Protein AF-A0A415H126-F1 (afdb_monomer_lite)

Sequence (159 aa):
MKMATDINSNNITFISNDAMLHYIVQHDNIDIVGVRNDMEREMNNSYLEQHNHNVWRGNDGKWRTYIDDETNPRGYVLKVRTTQKAIEDLIIKHYKDKELDPFIDQVFHEWNNQRLSYGEISNQSYNRYMNDFKRFFPKNCSLMKKKFSEINGLNHQTL

Foldseek 3Di:
DDDDDDDPDDPPPPQPPVNVVVVCVVPPVDPPVVVVVVVVVVLLVVLVVVQPWDWDADPVQKIWIWDADPVDPVRIDIDIGNDPVVVSVVSSVVVVVCVVWDAPVVVQVVVLVVCVVVVVDDPVVSVVSVVVCCVVPPCPDPSRVGTPVRVDPPPPPDD

Radius of gyration: 25.64 Å; chains: 1; bounding box: 52×58×92 Å

Structure (mmCIF, N/CA/C/O backbone):
data_AF-A0A415H126-F1
#
_entry.id   AF-A0A415H126-F1
#
loop_
_atom_site.group_PDB
_atom_site.id
_atom_site.type_symbol
_atom_site.label_atom_id
_atom_site.label_alt_id
_atom_site.label_comp_id
_atom_site.label_asym_id
_atom_site.label_entity_id
_atom_site.label_seq_id
_atom_site.pdbx_PDB_ins_code
_atom_site.Cartn_x
_atom_site.Cartn_y
_atom_site.Cartn_z
_atom_site.occupancy
_atom_site.B_iso_or_equiv
_atom_site.auth_seq_id
_atom_site.auth_comp_id
_atom_site.auth_asym_id
_atom_site.auth_atom_id
_atom_site.pdbx_PDB_model_num
ATOM 1 N N . MET A 1 1 ? 16.699 19.652 71.519 1.00 40.59 1 MET A N 1
ATOM 2 C CA . MET A 1 1 ? 17.172 20.135 70.204 1.00 40.59 1 MET A CA 1
ATOM 3 C C . MET A 1 1 ? 16.179 19.636 69.166 1.00 40.59 1 MET A C 1
ATOM 5 O O . MET A 1 1 ? 15.767 18.489 69.268 1.00 40.59 1 MET A O 1
ATOM 9 N N . LYS A 1 2 ? 15.662 20.542 68.330 1.00 40.34 2 LYS A N 1
ATOM 10 C CA . LYS A 1 2 ? 14.497 20.339 67.455 1.00 40.34 2 LYS A CA 1
ATOM 11 C C . LYS A 1 2 ? 14.748 19.287 66.365 1.00 40.34 2 LYS A C 1
ATOM 13 O O . LYS A 1 2 ? 15.875 19.123 65.914 1.00 40.34 2 LYS A O 1
ATOM 18 N N . MET A 1 3 ? 13.644 18.647 65.987 1.00 46.69 3 MET A N 1
ATOM 19 C CA . MET A 1 3 ? 13.420 17.750 64.851 1.00 46.69 3 MET A CA 1
ATOM 20 C C . MET A 1 3 ? 14.088 18.207 63.546 1.00 46.69 3 MET A C 1
ATOM 22 O O . MET A 1 3 ? 14.089 19.400 63.246 1.00 46.69 3 MET A O 1
ATOM 26 N N . ALA A 1 4 ? 14.496 17.235 62.731 1.00 43.03 4 ALA A N 1
ATOM 27 C CA . ALA A 1 4 ? 14.380 17.307 61.278 1.00 43.03 4 ALA A CA 1
ATOM 28 C C . ALA A 1 4 ? 14.030 15.906 60.753 1.00 43.03 4 ALA A C 1
ATOM 30 O O . ALA A 1 4 ? 14.880 15.026 60.631 1.00 43.03 4 ALA A O 1
ATOM 31 N N . THR A 1 5 ? 12.732 15.708 60.558 1.00 45.66 5 THR A N 1
ATOM 32 C CA . THR A 1 5 ? 12.130 14.726 59.662 1.00 45.66 5 THR A CA 1
ATOM 33 C C . THR A 1 5 ? 12.364 15.115 58.197 1.00 45.66 5 THR A C 1
ATOM 35 O O . THR A 1 5 ? 12.572 16.288 57.889 1.00 45.66 5 THR A O 1
ATOM 38 N N . ASP A 1 6 ? 12.216 14.104 57.335 1.00 46.81 6 ASP A N 1
ATOM 39 C CA . ASP A 1 6 ? 11.932 14.166 55.893 1.00 46.81 6 ASP A CA 1
ATOM 40 C C . ASP A 1 6 ? 13.139 14.487 54.981 1.00 46.81 6 ASP A C 1
ATOM 42 O O . ASP A 1 6 ? 14.002 15.290 55.301 1.00 46.81 6 ASP A O 1
ATOM 46 N N . ILE A 1 7 ? 13.313 13.884 53.800 1.00 42.56 7 ILE A N 1
ATOM 47 C CA . ILE A 1 7 ? 12.317 13.416 52.833 1.00 42.56 7 ILE A CA 1
ATOM 48 C C . ILE A 1 7 ? 12.884 12.189 52.094 1.00 42.56 7 ILE A C 1
ATOM 50 O O . ILE A 1 7 ? 13.930 12.266 51.445 1.00 42.56 7 ILE A O 1
ATOM 54 N N . ASN A 1 8 ? 12.150 11.075 52.145 1.00 47.62 8 ASN A N 1
ATOM 55 C CA . ASN A 1 8 ? 12.261 9.947 51.220 1.00 47.62 8 ASN A CA 1
ATOM 56 C C . ASN A 1 8 ? 11.951 10.440 49.795 1.00 47.62 8 ASN A C 1
ATOM 58 O O . ASN A 1 8 ? 10.794 10.473 49.381 1.00 47.62 8 ASN A O 1
ATOM 62 N N . SER A 1 9 ? 12.974 10.908 49.081 1.00 42.38 9 SER A N 1
ATOM 63 C CA . SER A 1 9 ? 12.830 11.435 47.726 1.00 42.38 9 SER A CA 1
ATOM 64 C C . SER A 1 9 ? 13.095 10.332 46.704 1.00 42.38 9 SER A C 1
ATOM 66 O O . SER A 1 9 ? 14.236 9.979 46.432 1.00 42.38 9 SER A O 1
ATOM 68 N N . ASN A 1 10 ? 11.998 9.870 46.104 1.00 49.69 10 ASN A N 1
ATOM 69 C CA . ASN A 1 10 ? 11.903 9.432 44.712 1.00 49.69 10 ASN A CA 1
ATOM 70 C C . ASN A 1 10 ? 12.653 8.153 44.313 1.00 49.69 10 ASN A C 1
ATOM 72 O O . ASN A 1 10 ? 13.513 8.175 43.437 1.00 49.69 10 ASN A O 1
ATOM 76 N N . ASN A 1 11 ? 12.184 7.006 44.805 1.00 46.69 11 ASN A N 1
ATOM 77 C CA . ASN A 1 11 ? 12.188 5.798 43.976 1.00 46.69 11 ASN A CA 1
ATOM 78 C C . ASN A 1 11 ? 10.959 5.839 43.060 1.00 46.69 11 ASN A C 1
ATOM 80 O O . ASN A 1 11 ? 9.959 5.171 43.315 1.00 46.69 11 ASN A O 1
ATOM 84 N N . ILE A 1 12 ? 11.019 6.659 42.006 1.00 55.62 12 ILE A N 1
ATOM 85 C CA . ILE A 1 12 ? 10.133 6.463 40.856 1.00 55.62 12 ILE A CA 1
ATOM 86 C C . ILE A 1 12 ? 10.589 5.142 40.245 1.00 55.62 12 ILE A C 1
ATOM 88 O O . ILE A 1 12 ? 11.650 5.064 39.626 1.00 55.62 12 ILE A O 1
ATOM 92 N N . THR A 1 13 ? 9.837 4.077 40.509 1.00 61.06 13 THR A N 1
ATOM 93 C CA . THR A 1 13 ? 10.024 2.796 39.839 1.00 61.06 13 THR A CA 1
ATOM 94 C C . THR A 1 13 ? 9.991 3.060 38.340 1.00 61.06 13 THR A C 1
ATOM 96 O O . THR A 1 13 ? 9.053 3.671 37.831 1.00 61.06 13 THR A O 1
ATOM 99 N N . PHE A 1 14 ? 11.041 2.649 37.629 1.00 69.44 14 PHE A N 1
ATOM 100 C CA . PHE A 1 14 ? 11.061 2.697 36.172 1.00 69.44 14 PHE A CA 1
ATOM 101 C C . PHE A 1 14 ? 10.031 1.680 35.670 1.00 69.44 14 PHE A C 1
ATOM 103 O O . PHE A 1 14 ? 10.327 0.498 35.501 1.00 69.44 14 PHE A O 1
ATOM 110 N N . ILE A 1 15 ? 8.780 2.116 35.548 1.00 76.00 15 ILE A N 1
ATOM 111 C CA . ILE A 1 15 ? 7.713 1.311 34.969 1.00 76.00 15 ILE A CA 1
ATOM 112 C C . ILE A 1 15 ? 8.028 1.218 33.478 1.00 76.00 15 ILE A C 1
ATOM 114 O O . ILE A 1 15 ? 8.131 2.232 32.793 1.00 76.00 15 ILE A O 1
ATOM 118 N N . SER A 1 16 ? 8.224 -0.006 32.988 1.00 82.88 16 SER A N 1
ATOM 119 C CA . SER A 1 16 ? 8.396 -0.256 31.558 1.00 82.88 16 SER A CA 1
ATOM 120 C C . SER A 1 16 ? 7.166 0.240 30.795 1.00 82.88 16 SER A C 1
ATOM 122 O O . SER A 1 16 ? 6.039 0.026 31.245 1.00 82.88 16 SER A O 1
ATOM 124 N N . ASN A 1 17 ? 7.370 0.841 29.620 1.00 81.06 17 ASN A N 1
ATOM 125 C CA . ASN A 1 17 ? 6.280 1.293 28.750 1.00 81.06 17 ASN A CA 1
ATOM 126 C C . ASN A 1 17 ? 5.255 0.178 28.492 1.00 81.06 17 ASN A C 1
ATOM 128 O O . ASN A 1 17 ? 4.059 0.435 28.497 1.00 81.06 17 ASN A O 1
ATOM 132 N N . ASP A 1 18 ? 5.718 -1.063 28.346 1.00 82.69 18 ASP A N 1
ATOM 133 C CA . ASP A 1 18 ? 4.864 -2.239 28.156 1.00 82.69 18 ASP A CA 1
ATOM 134 C C . ASP A 1 18 ? 3.933 -2.496 29.358 1.00 82.69 18 ASP A C 1
ATOM 136 O O . ASP A 1 18 ? 2.725 -2.673 29.206 1.00 82.69 18 ASP A O 1
ATOM 140 N N . ALA A 1 19 ? 4.469 -2.397 30.579 1.00 82.19 19 ALA A N 1
ATOM 141 C CA . ALA A 1 19 ? 3.688 -2.545 31.806 1.00 82.19 19 ALA A CA 1
ATOM 142 C C . ALA A 1 19 ? 2.663 -1.411 31.972 1.00 82.19 19 ALA A C 1
ATOM 144 O O . ALA A 1 19 ? 1.547 -1.646 32.434 1.00 82.19 19 ALA A O 1
ATOM 145 N N . MET A 1 20 ? 3.021 -0.191 31.560 1.00 81.88 20 MET A N 1
ATOM 146 C CA . MET A 1 20 ? 2.109 0.953 31.566 1.00 81.88 20 MET A CA 1
ATOM 147 C C . MET A 1 20 ? 0.973 0.776 30.549 1.00 81.88 20 MET A C 1
ATOM 149 O O . MET A 1 20 ? -0.181 1.027 30.884 1.00 81.88 20 MET A O 1
ATOM 153 N N . LEU A 1 21 ? 1.266 0.281 29.341 1.00 82.44 21 LEU A N 1
ATOM 154 C CA . LEU A 1 21 ? 0.252 -0.013 28.322 1.00 82.44 21 LEU A CA 1
ATOM 155 C C . LEU A 1 21 ? -0.722 -1.103 28.786 1.00 82.44 21 LEU A C 1
ATOM 157 O O . LEU A 1 21 ? -1.932 -0.935 28.653 1.00 82.44 21 LEU A O 1
ATOM 161 N N . HIS A 1 22 ? -0.218 -2.185 29.385 1.00 82.00 22 HIS A N 1
ATOM 162 C CA . HIS A 1 22 ? -1.065 -3.233 29.954 1.00 82.00 22 HIS A CA 1
ATOM 163 C C . HIS A 1 22 ? -1.969 -2.720 31.078 1.00 82.00 22 HIS A C 1
ATOM 165 O O . HIS A 1 22 ? -3.146 -3.078 31.121 1.00 82.00 22 HIS A O 1
ATOM 171 N N . TYR A 1 23 ? -1.440 -1.866 31.956 1.00 83.50 23 TYR A N 1
ATOM 172 C CA . TYR A 1 23 ? -2.212 -1.242 33.027 1.00 83.50 23 TYR A CA 1
ATOM 173 C C . TYR A 1 23 ? -3.339 -0.364 32.469 1.00 83.50 23 TYR A C 1
ATOM 175 O O . TYR A 1 23 ? -4.490 -0.508 32.871 1.00 83.50 23 TYR A O 1
ATOM 183 N N . ILE A 1 24 ? -3.031 0.495 31.494 1.00 82.56 24 ILE A N 1
ATOM 184 C CA . ILE A 1 24 ? -4.020 1.366 30.852 1.00 82.56 24 ILE A CA 1
ATOM 185 C C . ILE A 1 24 ? -5.124 0.525 30.197 1.00 82.56 24 ILE A C 1
ATOM 187 O O . ILE A 1 24 ? -6.293 0.785 30.433 1.00 82.56 24 ILE A O 1
ATOM 191 N N . VAL A 1 25 ? -4.785 -0.531 29.451 1.00 81.56 25 VAL A N 1
ATOM 192 C CA . VAL A 1 25 ? -5.781 -1.411 28.807 1.00 81.56 25 VAL A CA 1
ATOM 193 C C . VAL A 1 25 ? -6.707 -2.109 29.815 1.00 81.56 25 VAL A C 1
ATOM 195 O O . VAL A 1 25 ? -7.864 -2.381 29.503 1.00 81.56 25 VAL A O 1
ATOM 198 N N . GLN A 1 26 ? -6.206 -2.438 31.008 1.00 78.94 26 GLN A N 1
ATOM 199 C CA . GLN A 1 26 ? -6.981 -3.130 32.044 1.00 78.94 26 GLN A CA 1
ATOM 200 C C . GLN A 1 26 ? -7.851 -2.190 32.888 1.00 78.94 26 GLN A C 1
ATOM 202 O O . GLN A 1 26 ? -8.878 -2.629 33.409 1.00 78.94 26 GLN A O 1
ATOM 207 N N . HIS A 1 27 ? -7.431 -0.936 33.063 1.00 80.38 27 HIS A N 1
ATOM 208 C CA . HIS A 1 27 ? -8.035 -0.007 34.020 1.00 80.38 27 HIS A CA 1
ATOM 209 C C . HIS A 1 27 ? -8.768 1.164 33.369 1.00 80.38 27 HIS A C 1
ATOM 211 O O . HIS A 1 27 ? -9.831 1.552 33.854 1.00 80.38 27 HIS A O 1
ATOM 217 N N . ASP A 1 28 ? -8.241 1.698 32.271 1.00 67.38 28 ASP A N 1
ATOM 218 C CA . ASP A 1 28 ? -8.967 2.630 31.424 1.00 67.38 28 ASP A CA 1
ATOM 219 C C . ASP A 1 28 ? -9.754 1.781 30.428 1.00 67.38 28 ASP A C 1
ATOM 221 O O . ASP A 1 28 ? -9.198 0.897 29.788 1.00 67.38 28 ASP A O 1
ATOM 225 N N . ASN A 1 29 ? -11.066 1.993 30.333 1.00 69.56 29 ASN A N 1
ATOM 226 C CA . ASN A 1 29 ? -12.007 1.225 29.508 1.00 69.56 29 ASN A CA 1
ATOM 227 C C . ASN A 1 29 ? -11.756 1.425 27.994 1.00 69.56 29 ASN A C 1
ATOM 229 O O . ASN A 1 29 ? -12.616 1.920 27.265 1.00 69.56 29 ASN A O 1
ATOM 233 N N . ILE A 1 30 ? -10.545 1.116 27.533 1.00 75.88 30 ILE A N 1
ATOM 234 C CA . ILE A 1 30 ? -10.103 1.241 26.156 1.00 75.88 30 ILE A CA 1
ATOM 235 C C . ILE A 1 30 ? -10.701 0.084 25.376 1.00 75.88 30 ILE A C 1
ATOM 237 O O . ILE A 1 30 ? -10.373 -1.085 25.588 1.00 75.88 30 ILE A O 1
ATOM 241 N N . ASP A 1 31 ? -11.557 0.428 24.422 1.00 81.69 31 ASP A N 1
ATOM 242 C CA . ASP A 1 31 ? -12.068 -0.523 23.451 1.00 81.69 31 ASP A CA 1
ATOM 243 C C . ASP A 1 31 ? -10.976 -0.859 22.427 1.00 81.69 31 ASP A C 1
ATOM 245 O O . ASP A 1 31 ? -10.814 -0.196 21.402 1.00 81.69 31 ASP A O 1
ATOM 249 N N . ILE A 1 32 ? -10.212 -1.914 22.714 1.00 78.06 32 ILE A N 1
ATOM 250 C CA . ILE A 1 32 ? -9.157 -2.431 21.831 1.00 78.06 32 ILE A CA 1
ATOM 251 C C . ILE A 1 32 ? -9.717 -2.758 20.438 1.00 78.06 32 ILE A C 1
ATOM 253 O O . ILE A 1 32 ? -9.020 -2.600 19.434 1.00 78.06 32 ILE A O 1
ATOM 257 N N . VAL A 1 33 ? -10.969 -3.226 20.363 1.00 79.44 33 VAL A N 1
ATOM 258 C CA . VAL A 1 33 ? -11.617 -3.563 19.091 1.00 79.44 33 VAL A CA 1
ATOM 259 C C . VAL A 1 33 ? -11.915 -2.287 18.310 1.00 79.44 33 VAL A C 1
ATOM 261 O O . VAL A 1 33 ? -11.601 -2.222 17.123 1.00 79.44 33 VAL A O 1
ATOM 264 N N . GLY A 1 34 ? -12.443 -1.261 18.976 1.00 82.88 34 GLY A N 1
ATOM 265 C CA . GLY A 1 34 ? -12.652 0.072 18.408 1.00 82.88 34 GLY A CA 1
ATOM 266 C C . GLY A 1 34 ? -11.362 0.682 17.862 1.00 82.88 34 GLY A C 1
ATOM 267 O O . GLY A 1 34 ? -11.301 1.022 16.683 1.00 82.88 34 GLY A O 1
ATOM 268 N N . VAL A 1 35 ? -10.298 0.702 18.671 1.00 82.25 35 VAL A N 1
ATOM 269 C CA . VAL A 1 35 ? -8.981 1.221 18.262 1.00 82.25 35 VAL A CA 1
ATOM 270 C C . VAL A 1 35 ? -8.435 0.462 17.051 1.00 82.25 35 VAL A C 1
ATOM 272 O O . VAL A 1 35 ? -7.953 1.079 16.102 1.00 82.25 35 VAL A O 1
ATOM 275 N N . ARG A 1 36 ? -8.541 -0.873 17.033 1.00 73.75 36 ARG A N 1
ATOM 276 C CA . ARG A 1 36 ? -8.119 -1.676 15.876 1.00 73.75 36 ARG A CA 1
ATOM 277 C C . ARG A 1 36 ? -8.910 -1.317 14.620 1.00 73.75 36 ARG A C 1
ATOM 279 O O . ARG A 1 36 ? -8.308 -1.121 13.570 1.00 73.75 36 ARG A O 1
ATOM 286 N N . ASN A 1 37 ? -10.234 -1.222 14.723 1.00 83.00 37 ASN A N 1
ATOM 287 C CA . ASN A 1 37 ? -11.095 -0.880 13.590 1.00 83.00 37 ASN A CA 1
ATOM 288 C C . ASN A 1 37 ? -10.796 0.527 13.055 1.00 83.00 37 ASN A C 1
ATOM 290 O O . ASN A 1 37 ? -10.845 0.746 11.846 1.00 83.00 37 ASN A O 1
ATOM 294 N N . ASP A 1 38 ? -10.475 1.469 13.943 1.00 81.50 38 ASP A N 1
ATOM 295 C CA . ASP A 1 38 ? -10.046 2.812 13.562 1.00 81.50 38 ASP A CA 1
ATOM 296 C C . ASP A 1 38 ? -8.729 2.765 12.787 1.00 81.50 38 ASP A C 1
ATOM 298 O O . ASP A 1 38 ? -8.663 3.294 11.681 1.00 81.50 38 ASP A O 1
ATOM 302 N N . MET A 1 39 ? -7.718 2.057 13.299 1.00 79.31 39 MET A N 1
ATOM 303 C CA . MET A 1 39 ? -6.441 1.881 12.598 1.00 79.31 39 MET A CA 1
ATOM 304 C C . MET A 1 39 ? -6.615 1.217 11.227 1.00 79.31 39 MET A C 1
ATOM 306 O O . MET A 1 39 ? -6.043 1.677 10.240 1.00 79.31 39 MET A O 1
ATOM 310 N N . GLU A 1 40 ? -7.426 0.159 11.140 1.00 83.75 40 GLU A N 1
ATOM 311 C CA . GLU A 1 40 ? -7.720 -0.511 9.870 1.00 83.75 40 GLU A CA 1
ATOM 312 C C . GLU A 1 40 ? -8.442 0.415 8.888 1.00 83.75 40 GLU A C 1
ATOM 314 O O . GLU A 1 40 ? -8.155 0.374 7.692 1.00 83.75 40 GLU A O 1
ATOM 319 N N . ARG A 1 41 ? -9.361 1.264 9.363 1.00 87.88 41 ARG A N 1
ATOM 320 C CA . ARG A 1 41 ? -10.047 2.250 8.521 1.00 87.88 41 ARG A CA 1
ATOM 321 C C . ARG A 1 41 ? -9.079 3.303 7.995 1.00 87.88 41 ARG A C 1
ATOM 323 O O . ARG A 1 41 ? -9.114 3.574 6.800 1.00 87.88 41 ARG A O 1
ATOM 330 N N . GLU A 1 42 ? -8.221 3.862 8.844 1.00 86.38 42 GLU A N 1
ATOM 331 C CA . GLU A 1 42 ? -7.217 4.850 8.425 1.00 86.38 42 GLU A CA 1
ATOM 332 C C . GLU A 1 42 ? -6.253 4.260 7.387 1.00 86.38 42 GLU A C 1
ATOM 334 O O . GLU A 1 42 ? -5.990 4.871 6.352 1.00 86.38 42 GLU A O 1
ATOM 339 N N . MET A 1 43 ? -5.798 3.023 7.601 1.00 84.69 43 MET A N 1
ATOM 340 C CA . MET A 1 43 ? -4.949 2.313 6.642 1.00 84.69 43 MET A CA 1
ATOM 341 C C . MET A 1 43 ? -5.688 2.013 5.330 1.00 84.69 43 MET A C 1
ATOM 343 O O . MET A 1 43 ? -5.143 2.185 4.247 1.00 84.69 43 MET A O 1
ATOM 347 N N . ASN A 1 44 ? -6.958 1.607 5.393 1.00 90.88 44 ASN A N 1
ATOM 348 C CA . ASN A 1 44 ? -7.767 1.407 4.193 1.00 90.88 44 ASN A CA 1
ATOM 349 C C . ASN A 1 44 ? 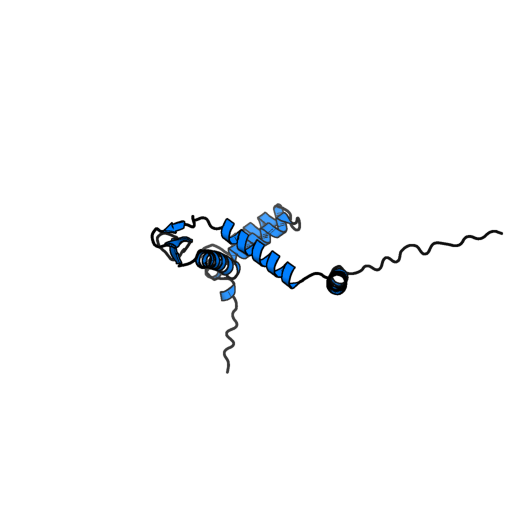-7.980 2.717 3.416 1.00 90.88 44 ASN A C 1
ATOM 351 O O . ASN A 1 44 ? -7.918 2.707 2.188 1.00 90.88 44 ASN A O 1
ATOM 355 N N . ASN A 1 45 ? -8.196 3.835 4.115 1.00 91.00 45 ASN A N 1
ATOM 356 C CA . ASN A 1 45 ? -8.341 5.154 3.503 1.00 91.00 45 ASN A CA 1
ATOM 357 C C . ASN A 1 45 ? -7.054 5.584 2.795 1.00 91.00 45 ASN A C 1
ATOM 359 O O . ASN A 1 45 ? -7.125 6.050 1.660 1.00 91.00 45 ASN A O 1
ATOM 363 N N . SER A 1 46 ? -5.886 5.359 3.404 1.00 89.12 46 SER A N 1
ATOM 364 C CA . SER A 1 46 ? -4.610 5.712 2.777 1.00 89.12 46 SER A CA 1
ATOM 365 C C . SER A 1 46 ? -4.384 4.956 1.460 1.00 89.12 46 SER A C 1
ATOM 367 O O . SER A 1 46 ? -3.908 5.549 0.495 1.00 89.12 46 SER A O 1
ATOM 369 N N . TYR A 1 47 ? -4.811 3.692 1.347 1.00 91.81 47 TYR A N 1
ATOM 370 C CA . TYR A 1 47 ? -4.766 2.964 0.070 1.00 91.81 47 TYR A CA 1
ATOM 371 C C . TYR A 1 47 ? -5.696 3.538 -0.995 1.00 91.81 47 TYR A C 1
ATOM 373 O O . TYR A 1 47 ? -5.358 3.533 -2.178 1.00 91.81 47 TYR A O 1
ATOM 381 N N . LEU A 1 48 ? -6.876 4.017 -0.596 1.00 92.81 48 LEU A N 1
ATOM 382 C CA . LEU A 1 48 ? -7.795 4.675 -1.523 1.00 92.81 48 LEU A CA 1
ATOM 383 C C . LEU A 1 48 ? -7.225 6.019 -2.001 1.00 92.81 48 LEU A C 1
ATOM 385 O O . LEU A 1 48 ? -7.383 6.352 -3.171 1.00 92.81 48 LEU A O 1
ATOM 389 N N . GLU A 1 49 ? -6.523 6.757 -1.138 1.00 91.31 49 GLU A N 1
ATOM 390 C CA . GLU A 1 49 ? -5.832 8.006 -1.491 1.00 91.31 49 GLU A CA 1
ATOM 391 C C . GLU A 1 49 ? -4.610 7.780 -2.393 1.00 91.31 49 GLU A C 1
ATOM 393 O O . GLU A 1 49 ? -4.348 8.579 -3.291 1.00 91.31 49 GLU A O 1
ATOM 398 N N . GLN A 1 50 ? -3.883 6.675 -2.200 1.00 89.19 50 GLN A N 1
ATOM 399 C CA . GLN A 1 50 ? -2.778 6.254 -3.073 1.00 89.19 50 GLN A CA 1
ATOM 400 C C . GLN A 1 50 ? -3.239 5.829 -4.477 1.00 89.19 50 GLN A C 1
ATOM 402 O O . GLN A 1 50 ? -2.409 5.627 -5.373 1.00 89.19 50 GLN A O 1
ATOM 407 N N . HIS A 1 51 ? -4.544 5.639 -4.681 1.00 93.25 51 HIS A N 1
ATOM 408 C CA . HIS A 1 51 ? -5.088 5.156 -5.939 1.00 93.25 51 HIS A CA 1
ATOM 409 C C . HIS A 1 51 ? -5.045 6.223 -7.034 1.00 93.25 51 HIS A C 1
ATOM 411 O O . HIS A 1 51 ? -5.813 7.181 -7.038 1.00 93.25 51 HIS A O 1
ATOM 417 N N . ASN A 1 52 ? -4.165 6.027 -8.017 1.00 90.75 52 ASN A N 1
ATOM 418 C CA . ASN A 1 52 ? -3.876 7.024 -9.057 1.00 90.75 52 ASN A CA 1
ATOM 419 C C . ASN A 1 52 ? -4.974 7.170 -10.128 1.00 90.75 52 ASN A C 1
ATOM 421 O O . ASN A 1 52 ? -4.871 8.032 -11.004 1.00 90.75 52 ASN A O 1
ATOM 425 N N . HIS A 1 53 ? -6.008 6.326 -10.103 1.00 92.94 53 HIS A N 1
ATOM 426 C CA . HIS A 1 53 ? -7.060 6.308 -11.120 1.00 92.94 53 HIS A CA 1
ATOM 427 C C . HIS A 1 53 ? -8.403 6.717 -10.541 1.00 92.94 53 HIS A C 1
ATOM 429 O O . HIS A 1 53 ? -8.772 6.346 -9.432 1.00 92.94 53 HIS A O 1
ATOM 435 N N . ASN A 1 54 ? -9.200 7.420 -11.343 1.00 93.88 54 ASN A N 1
ATOM 436 C CA . ASN A 1 54 ? -10.540 7.796 -10.916 1.00 93.88 54 ASN A CA 1
ATOM 437 C C . ASN A 1 54 ? -11.418 6.550 -10.683 1.00 93.88 54 ASN A C 1
ATOM 439 O O . ASN A 1 54 ? -11.312 5.543 -11.393 1.00 93.88 54 ASN A O 1
ATOM 443 N N . VAL A 1 55 ? -12.325 6.642 -9.716 1.00 96.00 55 VAL A N 1
ATOM 444 C CA . VAL A 1 55 ? -13.376 5.659 -9.460 1.00 96.00 55 VAL A CA 1
ATOM 445 C C . VAL A 1 55 ? -14.697 6.277 -9.901 1.00 96.00 55 VAL A C 1
ATOM 447 O O . VAL A 1 55 ? -15.119 7.303 -9.375 1.00 96.00 55 VAL A O 1
ATOM 450 N N . TRP A 1 56 ? -15.366 5.673 -10.883 1.00 96.44 56 TRP A N 1
ATOM 451 C CA . TRP A 1 56 ? -16.597 6.235 -11.444 1.00 96.44 56 TRP A CA 1
ATOM 452 C C . TRP A 1 56 ? -17.714 5.204 -11.561 1.00 96.44 56 TRP A C 1
ATOM 454 O O . TRP A 1 56 ? -17.482 4.001 -11.714 1.00 96.44 56 TRP A O 1
ATOM 464 N N . ARG A 1 57 ? -18.957 5.693 -11.528 1.00 96.88 57 ARG A N 1
ATOM 465 C CA . ARG A 1 57 ? -20.160 4.890 -11.752 1.00 96.88 57 ARG A CA 1
ATOM 466 C C . ARG A 1 57 ? -20.627 5.048 -13.197 1.00 96.88 57 ARG A C 1
ATOM 468 O O . ARG A 1 57 ? -20.866 6.162 -13.656 1.00 96.88 57 ARG A O 1
ATOM 475 N N . GLY A 1 58 ? -20.747 3.937 -13.916 1.00 93.62 58 GLY A N 1
ATOM 476 C CA . GLY A 1 58 ? -21.289 3.912 -15.272 1.00 93.62 58 GLY A CA 1
ATOM 477 C C . GLY A 1 58 ? -22.809 4.089 -15.304 1.00 93.62 58 GLY A C 1
ATOM 478 O O . GLY A 1 58 ? -23.492 3.978 -14.284 1.00 93.62 58 GLY A O 1
ATOM 479 N N . ASN A 1 59 ? -23.352 4.309 -16.504 1.00 93.38 59 ASN A N 1
ATOM 480 C CA . ASN A 1 59 ? -24.803 4.381 -16.724 1.00 93.38 59 ASN A CA 1
ATOM 481 C C . ASN A 1 59 ? -25.521 3.054 -16.399 1.00 93.38 59 ASN A C 1
ATOM 483 O O . ASN A 1 59 ? -26.713 3.032 -16.125 1.00 93.38 59 ASN A O 1
ATOM 487 N N . ASP A 1 60 ? -24.778 1.945 -16.389 1.00 93.25 60 ASP A N 1
ATOM 488 C CA . ASP A 1 60 ? -25.222 0.615 -15.968 1.00 93.25 60 ASP A CA 1
ATOM 489 C C . ASP A 1 60 ? -25.283 0.442 -14.437 1.00 93.25 60 ASP A C 1
ATOM 491 O O . ASP A 1 60 ? -25.520 -0.663 -13.951 1.00 93.25 60 ASP A O 1
ATOM 495 N N . GLY A 1 61 ? -25.023 1.505 -13.666 1.00 93.44 61 GLY A N 1
ATOM 496 C CA . GLY A 1 61 ? -24.986 1.479 -12.202 1.00 93.44 61 GLY A CA 1
ATOM 497 C C . GLY A 1 61 ? -23.755 0.780 -11.620 1.00 93.44 61 GLY A C 1
ATOM 498 O O . GLY A 1 61 ? -23.620 0.710 -10.399 1.00 93.44 61 GLY A O 1
ATOM 499 N N . LYS A 1 62 ? -22.841 0.284 -12.464 1.00 96.12 62 LYS A N 1
ATOM 500 C CA . LYS A 1 62 ? -21.633 -0.426 -12.033 1.00 96.12 62 LYS A CA 1
ATOM 501 C C . LYS A 1 62 ? -20.495 0.544 -11.760 1.00 96.12 62 LYS A C 1
ATOM 503 O O . LYS A 1 62 ? -20.311 1.530 -12.472 1.00 96.12 62 LYS A O 1
ATOM 508 N N . TRP A 1 63 ? -19.699 0.214 -10.757 1.00 97.31 63 TRP A N 1
ATOM 509 C CA . TRP A 1 63 ? -18.512 0.953 -10.358 1.00 97.31 63 TRP A CA 1
ATOM 510 C C . TRP A 1 63 ? -17.282 0.441 -11.088 1.00 97.31 63 TRP A C 1
ATOM 512 O O . TRP A 1 63 ? -17.125 -0.766 -11.297 1.00 97.31 63 TRP A O 1
ATOM 522 N N . ARG A 1 64 ? -16.430 1.368 -11.518 1.00 97.31 64 ARG A N 1
ATOM 523 C CA . ARG A 1 64 ? -15.301 1.104 -12.403 1.00 97.31 64 ARG A CA 1
ATOM 524 C C . ARG A 1 64 ? -14.083 1.889 -11.954 1.00 97.31 64 ARG A C 1
ATOM 526 O O . ARG A 1 64 ? -14.210 3.021 -11.498 1.00 97.31 64 ARG A O 1
ATOM 533 N N . THR A 1 65 ? -12.918 1.281 -12.120 1.00 97.25 65 THR A N 1
ATOM 534 C CA . THR A 1 65 ? -11.631 1.963 -11.998 1.00 97.25 65 THR A CA 1
ATOM 535 C C . THR A 1 65 ? -10.557 1.211 -12.779 1.00 97.25 65 THR A C 1
ATOM 537 O O . THR A 1 65 ? -10.726 0.026 -13.088 1.00 97.25 65 THR A O 1
ATOM 540 N N . TYR A 1 66 ? -9.466 1.889 -13.115 1.00 96.25 66 TYR A N 1
ATOM 541 C CA . TYR A 1 66 ? -8.262 1.245 -13.630 1.00 96.25 66 TYR A CA 1
ATOM 542 C C . TYR A 1 66 ? -7.333 0.906 -12.474 1.00 96.25 66 TYR A C 1
ATOM 544 O O . TYR A 1 66 ? -7.283 1.642 -11.500 1.00 96.25 66 TYR A O 1
ATOM 552 N N . ILE A 1 67 ? -6.617 -0.208 -12.577 1.00 93.06 67 ILE A N 1
ATOM 553 C CA . ILE A 1 67 ? -5.605 -0.622 -11.605 1.00 93.06 67 ILE A CA 1
ATOM 554 C C . ILE A 1 67 ? -4.326 -0.958 -12.344 1.00 93.06 67 ILE A C 1
ATOM 556 O O . ILE A 1 67 ? -4.383 -1.661 -13.354 1.00 93.06 67 ILE A O 1
ATOM 560 N N . ASP A 1 68 ? -3.203 -0.476 -11.822 1.00 89.81 68 ASP A N 1
ATOM 561 C CA . ASP A 1 68 ? -1.883 -0.724 -12.390 1.00 89.81 68 ASP A CA 1
ATOM 562 C C . ASP A 1 68 ? -1.548 -2.217 -12.355 1.00 89.81 68 ASP A C 1
ATOM 564 O O . ASP A 1 68 ? -1.615 -2.864 -11.308 1.00 89.81 68 ASP A O 1
ATOM 568 N N . ASP A 1 69 ? -1.174 -2.750 -13.510 1.00 86.62 69 ASP A N 1
ATOM 569 C CA . ASP A 1 69 ? -0.850 -4.153 -13.728 1.00 86.62 69 ASP A CA 1
ATOM 570 C C . ASP A 1 69 ? 0.330 -4.237 -14.698 1.00 86.62 69 ASP A C 1
ATOM 572 O O . ASP A 1 69 ? 0.182 -4.049 -15.909 1.00 86.62 69 ASP A O 1
ATOM 576 N N . GLU A 1 70 ? 1.510 -4.523 -14.147 1.00 80.38 70 GLU A N 1
ATOM 577 C CA . GLU A 1 70 ? 2.772 -4.621 -14.889 1.00 80.38 70 GLU A CA 1
ATOM 578 C C . GLU A 1 70 ? 2.794 -5.800 -15.870 1.00 80.38 70 GLU A C 1
ATOM 580 O O . GLU A 1 70 ? 3.600 -5.820 -16.799 1.00 80.38 70 GLU A O 1
ATOM 585 N N . THR A 1 71 ? 1.892 -6.774 -15.707 1.00 80.00 71 THR A N 1
ATOM 586 C CA . THR A 1 71 ? 1.764 -7.897 -16.645 1.00 80.00 71 THR A CA 1
ATOM 587 C C . THR A 1 71 ? 0.992 -7.514 -17.907 1.00 80.00 71 THR A C 1
ATOM 589 O O . THR A 1 71 ? 1.095 -8.190 -18.935 1.00 80.00 71 THR A O 1
ATOM 592 N N . ASN A 1 72 ? 0.230 -6.415 -17.866 1.00 84.19 72 ASN A N 1
ATOM 593 C CA . ASN A 1 72 ? -0.524 -5.926 -19.009 1.00 84.19 72 ASN A CA 1
ATOM 594 C C . ASN A 1 72 ? 0.352 -5.011 -19.886 1.00 84.19 72 ASN A C 1
ATOM 596 O O . ASN A 1 72 ? 0.946 -4.070 -19.364 1.00 84.19 72 ASN A O 1
ATOM 600 N N . PRO A 1 73 ? 0.366 -5.165 -21.226 1.00 85.12 73 PRO A N 1
ATOM 601 C CA . PRO A 1 73 ? 1.108 -4.269 -22.121 1.00 85.12 73 PRO A CA 1
ATOM 602 C C . PRO A 1 73 ? 0.762 -2.778 -21.984 1.00 85.12 73 PRO A C 1
ATOM 604 O O . PRO A 1 73 ? 1.573 -1.926 -22.334 1.00 85.12 73 PRO A O 1
ATOM 607 N N . ARG A 1 74 ? -0.446 -2.448 -21.508 1.00 85.25 74 ARG A N 1
ATOM 608 C CA . ARG A 1 74 ? -0.868 -1.061 -21.249 1.00 85.25 74 ARG A CA 1
ATOM 609 C C . ARG A 1 74 ? -0.462 -0.544 -19.865 1.00 85.25 74 ARG A C 1
ATOM 611 O O . ARG A 1 74 ? -0.640 0.639 -19.607 1.00 85.25 74 ARG A O 1
ATOM 618 N N . GLY A 1 75 ? 0.039 -1.411 -18.988 1.00 87.19 75 GLY A N 1
ATOM 619 C CA . GLY A 1 75 ? 0.406 -1.097 -17.607 1.00 87.19 75 GLY A CA 1
ATOM 620 C C . GLY A 1 75 ? -0.772 -0.996 -16.636 1.00 87.19 75 GLY A C 1
ATOM 621 O O . GLY A 1 75 ? -0.550 -0.766 -15.454 1.00 87.19 75 GLY A O 1
ATOM 622 N N . TYR A 1 76 ? -2.018 -1.161 -17.098 1.00 91.88 76 TYR A N 1
ATOM 623 C CA . TYR A 1 76 ? -3.216 -1.110 -16.257 1.00 91.88 76 TYR A CA 1
ATOM 624 C C . TYR A 1 76 ? -4.374 -1.946 -16.821 1.00 91.88 76 TYR A C 1
ATOM 626 O O . TYR A 1 76 ? -4.461 -2.219 -18.022 1.00 91.88 76 TYR A O 1
ATOM 634 N N . VAL A 1 77 ? -5.307 -2.324 -15.943 1.00 93.62 77 VAL A N 1
ATOM 635 C CA . VAL A 1 77 ? -6.501 -3.123 -16.254 1.00 93.62 77 VAL A CA 1
ATOM 636 C C . VAL A 1 77 ? -7.759 -2.459 -15.699 1.00 93.62 77 VAL A C 1
ATOM 638 O O . VAL A 1 77 ? -7.800 -2.043 -14.545 1.00 93.62 77 VAL A O 1
ATOM 641 N N . LEU A 1 78 ? -8.825 -2.415 -16.506 1.00 95.25 78 LEU A N 1
ATOM 642 C CA . LEU A 1 78 ? -10.147 -1.977 -16.053 1.00 95.25 78 LEU A CA 1
ATOM 643 C C . LEU A 1 78 ? -10.782 -3.040 -15.145 1.00 95.25 78 LEU A C 1
ATOM 645 O O . LEU A 1 78 ? -10.964 -4.190 -15.552 1.00 95.25 78 LEU A O 1
ATOM 649 N N . LYS A 1 79 ? -11.194 -2.644 -13.942 1.00 96.19 79 LYS A N 1
ATOM 650 C CA . LYS A 1 79 ? -11.974 -3.473 -13.018 1.00 96.19 79 LYS A CA 1
ATOM 651 C C . LYS A 1 79 ? -13.383 -2.912 -12.880 1.00 96.19 79 LYS A C 1
ATOM 653 O O . LYS A 1 79 ? -13.590 -1.703 -12.881 1.00 96.19 79 LYS A O 1
ATOM 658 N N . VAL A 1 80 ? -14.358 -3.815 -12.781 1.00 96.00 80 VAL A N 1
ATOM 659 C CA . VAL A 1 80 ? -15.787 -3.481 -12.704 1.00 96.00 80 VAL A CA 1
ATOM 660 C C . VAL A 1 80 ? -16.434 -4.246 -11.555 1.00 96.00 80 VAL A C 1
ATOM 662 O O . VAL A 1 80 ? -16.218 -5.455 -11.412 1.00 96.00 80 VAL A O 1
ATOM 665 N N . ARG A 1 81 ? -17.239 -3.558 -10.745 1.00 97.00 81 ARG A N 1
ATOM 666 C CA . ARG A 1 81 ? -17.980 -4.113 -9.605 1.00 97.00 81 ARG A CA 1
ATOM 667 C C . ARG A 1 81 ? -19.390 -3.537 -9.537 1.00 97.00 81 ARG A C 1
ATOM 669 O O . ARG A 1 81 ? -19.692 -2.517 -10.146 1.00 97.00 81 ARG A O 1
ATOM 676 N N . THR A 1 82 ? -20.280 -4.232 -8.841 1.00 95.19 82 THR A N 1
ATOM 677 C CA . THR A 1 82 ? -21.694 -3.848 -8.719 1.00 95.19 82 THR A CA 1
ATOM 678 C C . THR A 1 82 ? -21.923 -2.780 -7.655 1.00 95.19 82 THR A C 1
ATOM 680 O O . THR A 1 82 ? -22.832 -1.973 -7.800 1.00 95.19 82 THR A O 1
ATOM 683 N N . THR A 1 83 ? -21.095 -2.741 -6.611 1.00 96.00 83 THR A N 1
ATOM 684 C CA . THR A 1 83 ? -21.213 -1.792 -5.498 1.00 96.00 83 THR A CA 1
ATOM 685 C C . THR A 1 83 ? -19.946 -0.954 -5.353 1.00 96.00 83 THR A C 1
ATOM 687 O O . THR A 1 83 ? -18.868 -1.377 -5.776 1.00 96.00 83 THR A O 1
ATOM 690 N N . GLN A 1 84 ? -20.085 0.226 -4.742 1.00 94.69 84 GLN A N 1
ATOM 691 C CA . GLN A 1 84 ? -18.961 1.115 -4.441 1.00 94.69 84 GLN A CA 1
ATOM 692 C C . GLN A 1 84 ? -17.973 0.423 -3.498 1.00 94.69 84 GLN A C 1
ATOM 694 O O . GLN A 1 84 ? -16.800 0.278 -3.818 1.00 94.69 84 GLN A O 1
ATOM 699 N N . LYS A 1 85 ? -18.490 -0.151 -2.408 1.00 94.69 85 LYS A N 1
ATOM 700 C CA . LYS A 1 85 ? -17.683 -0.908 -1.453 1.00 94.69 85 LYS A CA 1
ATOM 701 C C . LYS A 1 85 ? -16.875 -2.024 -2.121 1.00 94.69 85 LYS A C 1
ATOM 703 O O . LYS A 1 85 ? -15.699 -2.173 -1.849 1.00 94.69 85 LYS A O 1
ATOM 708 N N . ALA A 1 86 ? -17.460 -2.770 -3.061 1.00 95.94 86 ALA A N 1
ATOM 709 C CA . ALA A 1 86 ? -16.732 -3.847 -3.728 1.00 95.94 86 ALA A CA 1
ATOM 710 C C . ALA A 1 86 ? -15.614 -3.351 -4.661 1.00 95.94 86 ALA A C 1
ATOM 712 O O . ALA A 1 86 ? -14.685 -4.117 -4.926 1.00 95.94 86 ALA A O 1
ATOM 713 N N . ILE A 1 87 ? -15.708 -2.128 -5.210 1.00 96.31 87 ILE A N 1
ATOM 714 C CA . ILE A 1 87 ? -14.597 -1.539 -5.972 1.00 96.31 87 ILE A CA 1
ATOM 715 C C . ILE A 1 87 ? -13.522 -0.984 -5.029 1.00 96.31 87 ILE A C 1
ATOM 717 O O . ILE A 1 87 ? -12.347 -1.201 -5.297 1.00 96.31 87 ILE A O 1
ATOM 721 N N . GLU A 1 88 ? -13.908 -0.371 -3.908 1.00 95.38 88 GLU A N 1
ATOM 722 C CA . GLU A 1 88 ? -12.991 0.116 -2.865 1.00 95.38 88 GLU A CA 1
ATOM 723 C C . GLU A 1 88 ? -12.223 -1.039 -2.212 1.00 95.38 88 GL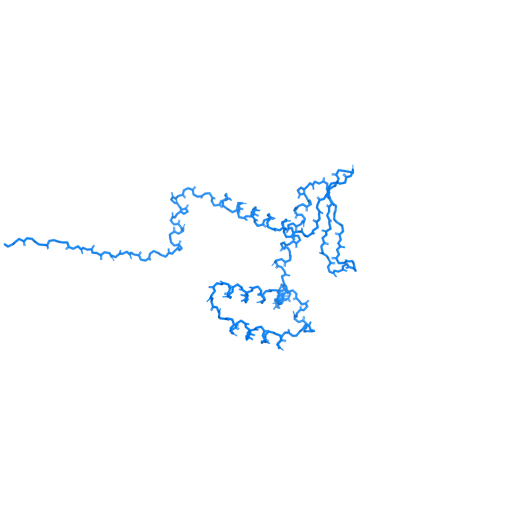U A C 1
ATOM 725 O O . GLU A 1 88 ? -10.997 -1.019 -2.189 1.00 95.38 88 GLU A O 1
ATOM 730 N N . ASP A 1 89 ? -12.917 -2.102 -1.797 1.00 95.56 89 ASP A N 1
ATOM 731 C CA . ASP A 1 89 ? -12.317 -3.323 -1.242 1.00 95.56 89 ASP A CA 1
ATOM 732 C C . ASP A 1 89 ? -11.308 -3.945 -2.221 1.00 95.56 89 ASP A C 1
ATOM 734 O O . ASP A 1 89 ? -10.293 -4.514 -1.819 1.00 95.56 89 ASP A O 1
ATOM 738 N N . LEU A 1 90 ? -11.571 -3.837 -3.528 1.00 95.62 90 LEU A N 1
ATOM 739 C CA . LEU A 1 90 ? -10.668 -4.330 -4.561 1.00 95.62 90 LEU A CA 1
ATOM 740 C C . LEU A 1 90 ? -9.406 -3.466 -4.676 1.00 95.62 90 LEU A C 1
ATOM 742 O O . LEU A 1 90 ? -8.322 -4.026 -4.831 1.00 95.62 90 LEU A O 1
ATOM 746 N N . ILE A 1 91 ? -9.544 -2.139 -4.607 1.00 94.75 91 ILE A N 1
ATOM 747 C CA . ILE A 1 91 ? -8.411 -1.202 -4.587 1.00 94.75 91 ILE A CA 1
ATOM 748 C C . ILE A 1 91 ? -7.563 -1.468 -3.342 1.00 94.75 91 ILE A C 1
ATOM 750 O O . ILE A 1 91 ? -6.374 -1.743 -3.464 1.00 94.75 91 ILE A O 1
ATOM 754 N N . ILE A 1 92 ? -8.186 -1.496 -2.161 1.00 93.81 92 ILE A N 1
ATOM 755 C CA . ILE A 1 92 ? -7.522 -1.785 -0.883 1.00 93.81 92 ILE A CA 1
ATOM 756 C C . ILE A 1 92 ? -6.757 -3.104 -0.965 1.00 93.81 92 ILE A C 1
ATOM 758 O O . ILE A 1 92 ? -5.586 -3.163 -0.601 1.00 93.81 92 ILE A O 1
ATOM 762 N N . LYS A 1 93 ? -7.392 -4.164 -1.481 1.00 91.88 93 LYS A N 1
ATOM 763 C CA . LYS A 1 93 ? -6.733 -5.460 -1.642 1.00 91.88 93 LYS A CA 1
ATOM 764 C C . LYS A 1 93 ? -5.506 -5.371 -2.548 1.00 91.88 93 LYS A C 1
ATOM 766 O O . LYS A 1 93 ? -4.481 -5.942 -2.211 1.00 91.88 93 LYS A O 1
ATOM 771 N N . HIS A 1 94 ? -5.593 -4.660 -3.670 1.00 90.88 94 HIS A N 1
ATOM 772 C CA . HIS A 1 94 ? -4.464 -4.502 -4.589 1.00 90.88 94 HIS A CA 1
ATOM 773 C C . HIS A 1 94 ? -3.245 -3.866 -3.913 1.00 90.88 94 HIS A C 1
ATOM 775 O O . HIS A 1 94 ? -2.130 -4.356 -4.077 1.00 90.88 94 HIS A O 1
ATOM 781 N N . TYR A 1 95 ? -3.451 -2.808 -3.130 1.00 88.44 95 TYR A N 1
ATOM 782 C CA . TYR A 1 95 ? -2.358 -2.148 -2.416 1.00 88.44 95 TYR A CA 1
ATOM 783 C C . TYR A 1 95 ? -1.854 -2.967 -1.221 1.00 88.44 95 TYR A C 1
ATOM 785 O O . TYR A 1 95 ? -0.643 -3.087 -1.055 1.00 88.44 95 TYR A O 1
ATOM 793 N N . LYS A 1 96 ? -2.742 -3.630 -0.467 1.00 86.12 96 LYS A N 1
ATOM 794 C CA . LYS A 1 96 ? -2.341 -4.585 0.582 1.00 86.12 96 LYS A CA 1
ATOM 795 C C . LYS A 1 96 ? -1.508 -5.732 0.025 1.00 86.12 96 LYS A C 1
ATOM 797 O O . LYS A 1 96 ? -0.489 -6.072 0.607 1.00 86.12 96 LYS A O 1
ATOM 802 N N . ASP A 1 97 ? -1.911 -6.312 -1.102 1.00 83.06 97 ASP A N 1
ATOM 803 C CA . ASP A 1 97 ? -1.175 -7.403 -1.743 1.00 83.06 97 ASP A CA 1
ATOM 804 C C . ASP A 1 97 ? 0.209 -6.920 -2.229 1.00 83.06 97 ASP A C 1
ATOM 806 O O . ASP A 1 97 ? 1.175 -7.676 -2.158 1.00 83.06 97 ASP A O 1
ATOM 810 N N . LYS A 1 98 ? 0.337 -5.657 -2.671 1.00 76.38 98 LYS A N 1
ATOM 811 C CA . LYS A 1 98 ? 1.640 -5.043 -2.991 1.00 76.3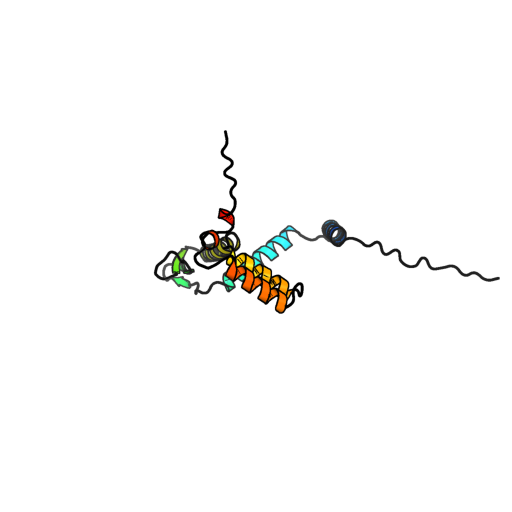8 98 LYS A CA 1
ATOM 812 C C . LYS A 1 98 ? 2.515 -4.816 -1.754 1.00 76.38 98 LYS A C 1
ATOM 814 O O . LYS A 1 98 ? 3.717 -5.043 -1.836 1.00 76.38 98 LYS A O 1
ATOM 819 N N . GLU A 1 99 ? 1.940 -4.381 -0.634 1.00 74.19 99 GLU A N 1
ATOM 820 C CA . GLU A 1 99 ? 2.679 -4.185 0.624 1.00 74.19 99 GLU A CA 1
ATOM 821 C C . GLU A 1 99 ? 3.065 -5.498 1.312 1.00 74.19 99 GLU A C 1
ATOM 823 O O . GLU A 1 99 ? 4.121 -5.581 1.932 1.00 74.19 99 GLU A O 1
ATOM 828 N N . LEU A 1 100 ? 2.224 -6.530 1.214 1.00 69.00 100 LEU A N 1
ATOM 829 C CA . LEU A 1 100 ? 2.459 -7.839 1.831 1.00 69.00 100 LEU A CA 1
ATOM 830 C C . LEU A 1 100 ? 3.432 -8.710 1.033 1.00 69.00 100 LEU A C 1
ATOM 832 O O . LEU A 1 100 ? 3.986 -9.664 1.580 1.00 69.00 100 LEU A O 1
ATOM 836 N N . ASP A 1 101 ? 3.642 -8.396 -0.244 1.00 70.81 101 ASP A N 1
ATOM 837 C CA . ASP A 1 101 ? 4.498 -9.169 -1.139 1.00 70.81 101 ASP A CA 1
ATOM 838 C C . ASP A 1 101 ? 5.513 -8.283 -1.896 1.00 70.81 101 ASP A C 1
ATOM 840 O O . ASP A 1 101 ? 5.573 -8.318 -3.133 1.00 70.81 101 ASP A O 1
ATOM 844 N N . PRO A 1 102 ? 6.304 -7.463 -1.173 1.00 77.31 102 PRO A N 1
ATOM 845 C CA . PRO A 1 102 ? 7.218 -6.507 -1.776 1.00 77.31 102 PRO A CA 1
ATOM 846 C C . PRO A 1 102 ? 8.426 -7.216 -2.394 1.00 77.31 102 PRO A C 1
ATOM 848 O O . PRO A 1 102 ? 8.781 -8.345 -2.044 1.00 77.31 102 PRO A O 1
ATOM 851 N N . PHE A 1 103 ? 9.114 -6.533 -3.300 1.00 82.25 103 PHE A N 1
ATOM 852 C CA . PHE A 1 103 ? 10.422 -6.962 -3.793 1.00 82.25 103 PHE A CA 1
ATOM 853 C C . PHE A 1 103 ? 11.545 -6.543 -2.829 1.00 82.25 103 PHE A C 1
ATOM 855 O O . PHE A 1 103 ? 11.386 -5.651 -1.993 1.00 82.25 103 PHE A O 1
ATOM 862 N N . ILE A 1 104 ? 12.714 -7.183 -2.944 1.00 83.69 104 ILE A N 1
ATOM 863 C CA . ILE A 1 104 ? 13.874 -6.922 -2.067 1.00 83.69 104 ILE A CA 1
ATOM 864 C C . ILE A 1 104 ? 14.295 -5.445 -2.088 1.00 83.69 104 ILE A C 1
ATOM 866 O O . ILE A 1 104 ? 14.697 -4.901 -1.060 1.00 83.69 104 ILE A O 1
ATOM 870 N N . ASP A 1 105 ? 14.226 -4.793 -3.248 1.00 84.81 105 ASP A N 1
ATOM 871 C CA . ASP A 1 105 ? 14.568 -3.377 -3.390 1.00 84.81 105 ASP A CA 1
ATOM 872 C C . ASP A 1 105 ? 13.585 -2.458 -2.683 1.00 84.81 105 ASP A C 1
ATOM 874 O O . ASP A 1 105 ? 14.020 -1.526 -2.011 1.00 84.81 105 ASP A O 1
ATOM 878 N N . GLN A 1 106 ? 12.288 -2.741 -2.783 1.00 82.75 106 GLN A N 1
ATOM 879 C CA . GLN A 1 106 ? 11.251 -1.979 -2.096 1.00 82.75 106 GLN A CA 1
ATOM 880 C C . GLN A 1 106 ? 11.473 -2.015 -0.582 1.00 82.75 106 GLN A C 1
ATOM 882 O O . GLN A 1 106 ? 11.600 -0.957 0.034 1.00 82.75 106 GLN A O 1
AT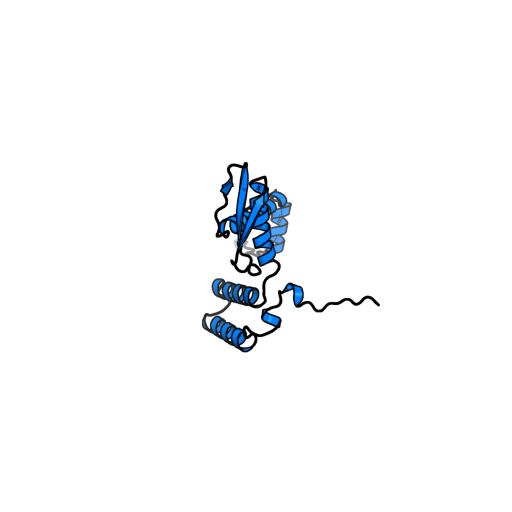OM 887 N N . VAL A 1 107 ? 11.655 -3.213 -0.012 1.00 84.62 107 VAL A N 1
ATOM 888 C CA . VAL A 1 107 ? 11.920 -3.387 1.428 1.00 84.62 107 VAL A CA 1
ATOM 889 C C . VAL A 1 107 ? 13.201 -2.668 1.848 1.00 84.62 107 VAL A C 1
ATOM 891 O O . VAL A 1 107 ? 13.221 -1.961 2.855 1.00 84.62 107 VAL A O 1
ATOM 894 N N . PHE A 1 108 ? 14.284 -2.815 1.076 1.00 89.50 108 PHE A N 1
ATOM 895 C CA . PHE A 1 108 ? 15.555 -2.170 1.399 1.00 89.50 108 PHE A CA 1
ATOM 896 C C . PHE A 1 108 ? 15.452 -0.639 1.376 1.00 89.50 108 PHE A C 1
ATOM 898 O O . PHE A 1 108 ? 15.944 0.023 2.293 1.00 89.50 108 PHE A O 1
ATOM 905 N N . HIS A 1 109 ? 14.834 -0.068 0.339 1.00 88.00 109 HIS A N 1
ATOM 906 C CA . HIS A 1 109 ? 14.696 1.380 0.207 1.00 88.00 109 HIS A CA 1
ATOM 907 C C . HIS A 1 109 ? 13.8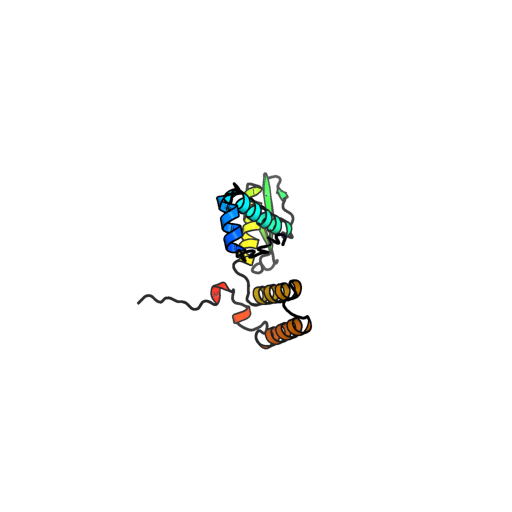03 1.962 1.296 1.00 88.00 109 HIS A C 1
ATOM 909 O O . HIS A 1 109 ? 14.180 2.963 1.903 1.00 88.00 109 HIS A O 1
ATOM 915 N N . GLU A 1 110 ? 12.665 1.328 1.575 1.00 85.88 110 GLU A N 1
ATOM 916 C CA . GLU A 1 110 ? 11.760 1.761 2.634 1.00 85.88 110 GLU A CA 1
ATOM 917 C C . GLU A 1 110 ? 12.456 1.748 3.998 1.00 85.88 110 GLU A C 1
ATOM 919 O O . GLU A 1 110 ? 12.511 2.778 4.672 1.00 85.88 110 GLU A O 1
ATOM 924 N N . TRP A 1 111 ? 13.091 0.630 4.356 1.00 90.06 111 TRP A N 1
ATOM 925 C CA . TRP A 1 111 ? 13.824 0.500 5.613 1.00 90.06 111 TRP A CA 1
ATOM 926 C C . TRP A 1 111 ? 14.945 1.541 5.743 1.00 90.06 111 TRP A C 1
ATOM 928 O O . TRP A 1 111 ? 15.063 2.220 6.764 1.00 90.06 111 TRP A O 1
ATOM 938 N N . ASN A 1 112 ? 15.765 1.720 4.703 1.00 91.12 112 ASN A N 1
ATOM 939 C CA . ASN A 1 112 ? 16.883 2.665 4.750 1.00 91.12 112 ASN A CA 1
ATOM 940 C C . ASN A 1 112 ? 16.402 4.130 4.827 1.00 91.12 112 ASN A C 1
ATOM 942 O O . ASN A 1 112 ? 17.033 4.948 5.499 1.00 91.12 112 ASN A O 1
ATOM 946 N N . ASN A 1 113 ? 15.271 4.458 4.190 1.00 87.06 113 ASN A N 1
ATOM 947 C CA . ASN A 1 113 ? 14.631 5.773 4.282 1.00 87.06 113 ASN A CA 1
ATOM 948 C C . ASN A 1 113 ? 14.050 6.034 5.677 1.00 87.06 113 ASN A C 1
ATOM 950 O O . ASN A 1 113 ? 14.270 7.111 6.232 1.00 87.06 113 ASN A O 1
ATOM 954 N N . GLN A 1 114 ? 13.352 5.056 6.263 1.00 85.75 114 GLN A N 1
ATOM 955 C CA . GLN A 1 114 ? 12.778 5.176 7.607 1.00 85.75 114 GLN A CA 1
ATOM 956 C C . GLN A 1 114 ? 13.867 5.458 8.641 1.00 85.75 114 GLN A C 1
ATOM 958 O O . GLN A 1 114 ? 13.775 6.431 9.388 1.00 85.75 114 GLN A O 1
ATOM 963 N N . ARG A 1 115 ? 14.965 4.695 8.609 1.00 89.19 115 ARG A N 1
ATOM 964 C CA . ARG A 1 115 ? 16.107 4.901 9.512 1.00 89.19 115 ARG A CA 1
ATOM 965 C C . ARG A 1 115 ? 16.739 6.282 9.374 1.00 89.19 115 ARG A C 1
ATOM 967 O O . ARG A 1 115 ? 17.187 6.850 10.368 1.00 89.19 115 ARG A O 1
ATOM 974 N N . LEU A 1 116 ? 16.774 6.838 8.161 1.00 88.38 116 LEU A N 1
ATOM 975 C CA . LEU A 1 116 ? 17.224 8.213 7.948 1.00 88.38 116 LEU A CA 1
ATOM 976 C C . LEU A 1 116 ? 16.225 9.217 8.541 1.00 88.38 116 LEU A C 1
ATOM 978 O O . LEU A 1 116 ? 16.640 10.143 9.234 1.00 88.38 116 LEU A O 1
ATOM 982 N N . SER A 1 117 ? 14.922 9.025 8.313 1.00 74.62 117 SER A N 1
ATOM 983 C CA . SER A 1 117 ? 13.875 9.922 8.826 1.00 74.62 117 SER A CA 1
ATOM 984 C C . SER A 1 117 ? 13.776 9.936 10.353 1.00 74.62 117 SER A C 1
ATOM 986 O O . SER A 1 117 ? 13.546 10.988 10.940 1.00 74.62 117 SER A O 1
ATOM 988 N N . TYR A 1 118 ? 14.023 8.797 11.003 1.00 85.06 118 TYR A N 1
ATOM 989 C CA . TYR A 1 118 ? 14.046 8.668 12.460 1.00 85.06 118 TYR A CA 1
ATOM 990 C C . TYR A 1 118 ? 15.378 9.117 13.074 1.00 85.06 118 TYR A C 1
ATOM 992 O O . TYR A 1 118 ? 15.539 9.092 14.291 1.00 85.06 118 TYR A O 1
ATOM 1000 N N . GLY A 1 119 ? 16.342 9.540 12.248 1.00 85.00 119 GLY A N 1
ATOM 1001 C CA . GLY A 1 119 ? 17.652 9.998 12.704 1.00 85.00 119 GLY A CA 1
ATOM 1002 C C . GLY A 1 119 ? 18.556 8.882 13.234 1.00 85.00 119 GLY A C 1
ATOM 1003 O O . GLY A 1 119 ? 19.574 9.174 13.857 1.00 85.00 119 GLY A O 1
ATOM 1004 N N . GLU A 1 120 ? 18.229 7.612 12.978 1.00 88.06 120 GLU A N 1
ATOM 1005 C CA . GLU A 1 120 ? 19.062 6.471 13.376 1.00 88.06 120 GLU A CA 1
ATOM 1006 C C . GLU A 1 120 ? 20.369 6.398 12.580 1.00 88.06 120 GLU A C 1
ATOM 1008 O O . GLU A 1 120 ? 21.365 5.844 13.052 1.00 88.06 120 GLU A O 1
ATOM 1013 N N . ILE A 1 121 ? 20.366 6.917 11.347 1.00 90.75 121 ILE A N 1
ATOM 1014 C CA . ILE A 1 121 ? 21.539 6.950 10.472 1.00 90.75 121 ILE A CA 1
ATOM 1015 C C . ILE A 1 121 ? 21.779 8.345 9.905 1.00 90.75 121 ILE A C 1
ATOM 1017 O O . ILE A 1 121 ? 20.861 9.127 9.675 1.00 90.75 121 ILE A O 1
ATOM 1021 N N . SER A 1 122 ? 23.045 8.639 9.615 1.00 93.62 122 SER A N 1
ATOM 1022 C CA . SER A 1 122 ? 23.434 9.858 8.909 1.00 93.62 122 SER A CA 1
ATOM 1023 C C . SER A 1 122 ? 23.264 9.722 7.392 1.00 93.62 122 SER A C 1
ATOM 1025 O O . SER A 1 122 ? 23.348 8.622 6.841 1.00 93.62 122 SER A O 1
ATOM 1027 N N . ASN A 1 123 ? 23.161 10.855 6.686 1.00 93.38 123 ASN A N 1
ATOM 1028 C CA . ASN A 1 123 ? 23.160 10.907 5.213 1.00 93.38 123 ASN A CA 1
ATOM 1029 C C . ASN A 1 123 ? 24.365 10.183 4.577 1.00 93.38 123 ASN A C 1
ATOM 1031 O O . ASN A 1 123 ? 24.262 9.584 3.509 1.00 93.38 123 ASN A O 1
ATOM 1035 N N . GLN A 1 124 ? 25.524 10.216 5.241 1.00 94.00 124 GLN A N 1
ATOM 1036 C CA . GLN A 1 124 ? 26.734 9.525 4.783 1.00 94.00 124 GLN A CA 1
ATOM 1037 C C . GLN A 1 124 ? 26.556 8.002 4.843 1.00 94.00 124 GLN A C 1
ATOM 1039 O O . GLN A 1 124 ? 26.899 7.301 3.891 1.00 94.00 124 GLN A O 1
ATOM 1044 N N . SER A 1 125 ? 25.970 7.501 5.933 1.00 93.56 125 SER A N 1
ATOM 1045 C CA . SER A 1 125 ? 25.669 6.077 6.112 1.00 93.56 125 SER A CA 1
ATOM 1046 C C . SER A 1 125 ? 24.593 5.613 5.131 1.00 93.56 125 SER A C 1
ATOM 1048 O O . SER A 1 125 ? 24.773 4.592 4.473 1.00 93.56 125 SER A O 1
ATOM 1050 N N . TYR A 1 126 ? 23.540 6.416 4.945 1.00 94.50 126 TYR A N 1
ATOM 1051 C CA . TYR A 1 126 ? 22.501 6.182 3.942 1.00 94.50 126 TYR A CA 1
ATOM 1052 C C . TYR A 1 126 ? 23.095 5.988 2.537 1.00 94.50 126 TYR A C 1
ATOM 1054 O O . TYR A 1 126 ? 22.831 4.978 1.882 1.00 94.50 126 TYR A O 1
ATOM 1062 N N . ASN A 1 127 ? 23.958 6.913 2.098 1.00 94.12 127 ASN A N 1
ATOM 1063 C CA . ASN A 1 127 ? 24.598 6.850 0.781 1.00 94.12 127 ASN A CA 1
ATOM 1064 C C . ASN A 1 127 ? 25.515 5.632 0.633 1.00 94.12 127 ASN A C 1
ATOM 1066 O O . ASN A 1 127 ? 25.548 5.010 -0.431 1.00 94.12 127 ASN A O 1
ATOM 1070 N N . ARG A 1 128 ? 26.245 5.266 1.693 1.00 94.75 128 ARG A N 1
ATOM 1071 C CA . ARG A 1 128 ? 27.073 4.056 1.702 1.00 94.75 128 ARG A CA 1
ATOM 1072 C C . ARG A 1 128 ? 26.220 2.808 1.483 1.00 94.75 128 ARG A C 1
ATOM 1074 O O . ARG A 1 128 ? 26.518 2.043 0.571 1.00 94.75 128 ARG A O 1
ATOM 1081 N N . TYR A 1 129 ? 25.146 2.637 2.252 1.00 94.75 129 TYR A N 1
ATOM 1082 C CA . TYR A 1 129 ? 24.261 1.478 2.115 1.00 94.75 129 TYR A CA 1
ATOM 1083 C C . TYR A 1 129 ? 23.586 1.432 0.745 1.00 94.75 129 TYR A C 1
ATOM 1085 O O . TYR A 1 129 ? 23.501 0.367 0.143 1.00 94.75 129 TYR A O 1
ATOM 1093 N N . MET A 1 130 ? 23.191 2.584 0.202 1.00 93.00 130 MET A N 1
ATOM 1094 C CA . MET A 1 130 ? 22.639 2.674 -1.149 1.00 93.00 130 MET A CA 1
ATOM 1095 C C . MET A 1 130 ? 23.640 2.214 -2.222 1.00 93.00 130 MET A C 1
ATOM 1097 O O . MET A 1 130 ? 23.265 1.535 -3.180 1.00 93.00 130 MET A O 1
ATOM 1101 N N . ASN A 1 131 ? 24.917 2.573 -2.074 1.00 93.62 131 ASN A N 1
ATOM 1102 C CA . ASN A 1 131 ? 25.973 2.158 -2.997 1.00 93.62 131 ASN A CA 1
ATOM 1103 C C . ASN A 1 131 ? 26.293 0.666 -2.872 1.00 93.62 131 ASN A C 1
ATOM 1105 O O . ASN A 1 131 ? 26.423 -0.011 -3.893 1.00 93.62 131 ASN A O 1
ATOM 1109 N N . ASP A 1 132 ? 26.372 0.147 -1.646 1.00 93.56 132 ASP A N 1
ATOM 1110 C CA . ASP A 1 132 ? 26.586 -1.280 -1.400 1.00 93.56 132 ASP A CA 1
ATOM 1111 C C . ASP A 1 132 ? 25.424 -2.102 -1.971 1.00 93.56 132 ASP A C 1
ATOM 1113 O O . ASP A 1 132 ? 25.650 -3.064 -2.706 1.00 93.56 132 ASP A O 1
ATOM 1117 N N . PHE A 1 133 ? 24.180 -1.671 -1.749 1.00 91.75 133 PHE A N 1
ATOM 1118 C CA . PHE A 1 133 ? 23.005 -2.333 -2.307 1.00 91.75 133 PHE A CA 1
ATOM 1119 C C . PHE A 1 133 ? 23.059 -2.400 -3.835 1.00 91.75 133 PHE A C 1
ATOM 1121 O O . PHE A 1 133 ? 22.941 -3.480 -4.403 1.00 91.75 133 PHE A O 1
ATOM 1128 N N . LYS A 1 134 ? 23.355 -1.283 -4.514 1.00 89.75 134 LYS A N 1
ATOM 1129 C CA . LYS A 1 134 ? 23.519 -1.261 -5.980 1.00 89.75 134 LYS A CA 1
ATOM 1130 C C . LYS A 1 134 ? 24.636 -2.183 -6.475 1.00 89.75 134 LYS A C 1
ATOM 1132 O O . LYS A 1 134 ? 24.533 -2.727 -7.572 1.00 89.75 134 LYS A O 1
ATOM 1137 N N . ARG A 1 135 ? 25.714 -2.329 -5.698 1.00 90.44 135 ARG A N 1
ATOM 1138 C CA . ARG A 1 135 ? 26.865 -3.168 -6.050 1.00 90.44 135 ARG A CA 1
ATOM 1139 C C . ARG A 1 135 ? 26.543 -4.657 -5.946 1.00 90.44 135 ARG A C 1
ATOM 1141 O O . ARG A 1 135 ? 26.966 -5.418 -6.812 1.00 90.44 135 ARG A O 1
ATOM 1148 N N . PHE A 1 136 ? 25.834 -5.069 -4.896 1.00 88.88 136 PHE A N 1
ATOM 1149 C CA . PHE A 1 136 ? 25.555 -6.483 -4.617 1.00 88.88 136 PHE A CA 1
ATOM 1150 C C . PHE A 1 136 ? 24.222 -6.975 -5.193 1.00 88.88 136 PHE A C 1
ATOM 1152 O O . PHE A 1 136 ? 24.087 -8.158 -5.498 1.00 88.88 136 PHE A O 1
ATOM 1159 N N . PHE A 1 137 ? 23.270 -6.070 -5.412 1.00 86.75 137 PHE A N 1
ATOM 1160 C CA . PHE A 1 137 ? 21.961 -6.342 -5.999 1.00 86.75 137 PHE A CA 1
ATOM 1161 C C . PHE A 1 137 ? 21.789 -5.511 -7.280 1.00 86.75 137 PHE A C 1
ATOM 1163 O O . PHE A 1 137 ? 21.082 -4.503 -7.294 1.00 86.75 137 PHE A O 1
ATOM 1170 N N . PRO A 1 138 ? 22.467 -5.883 -8.380 1.00 86.50 138 PRO A N 1
ATOM 1171 C CA . PRO A 1 138 ? 22.239 -5.240 -9.666 1.00 86.50 138 PRO A CA 1
ATOM 1172 C C . PRO A 1 138 ? 20.871 -5.655 -10.233 1.00 86.50 138 PRO A C 1
ATOM 1174 O O . PRO A 1 138 ? 20.427 -6.784 -10.030 1.00 86.50 138 PRO A O 1
ATOM 1177 N N . LYS A 1 139 ? 20.221 -4.773 -11.010 1.00 76.62 139 LYS A N 1
ATOM 1178 C CA . LYS A 1 139 ? 18.845 -4.963 -11.534 1.00 76.62 139 LYS A CA 1
ATOM 1179 C C . LYS A 1 139 ? 18.610 -6.273 -12.299 1.00 76.62 139 LYS A C 1
ATOM 1181 O O . LYS A 1 139 ? 17.482 -6.738 -12.422 1.00 76.62 139 LYS A O 1
ATOM 1186 N N . ASN A 1 140 ? 19.659 -6.851 -12.874 1.00 80.06 140 ASN A N 1
ATOM 1187 C CA . ASN A 1 140 ? 19.595 -8.106 -13.619 1.00 80.06 140 ASN A CA 1
ATOM 1188 C C . ASN A 1 140 ? 19.723 -9.358 -12.733 1.00 80.06 140 ASN A C 1
ATOM 1190 O O . ASN A 1 140 ? 19.578 -10.465 -13.249 1.00 80.06 140 ASN A O 1
ATOM 1194 N N . CYS A 1 141 ? 19.987 -9.207 -11.434 1.00 82.19 141 CYS A N 1
ATOM 1195 C CA . CYS A 1 141 ? 20.111 -10.315 -10.498 1.00 82.19 141 CYS A CA 1
ATOM 1196 C C . CYS A 1 141 ? 18.772 -11.043 -10.326 1.00 82.19 141 CYS A C 1
ATOM 1198 O O . CYS A 1 141 ? 17.726 -10.420 -10.147 1.00 82.19 141 CYS A O 1
ATOM 1200 N N . SER A 1 142 ? 18.809 -12.377 -10.333 1.00 78.50 142 SER A N 1
ATOM 1201 C CA . SER A 1 142 ? 17.619 -13.221 -10.179 1.00 78.50 142 SER A CA 1
ATOM 1202 C C . SER A 1 142 ? 16.870 -12.961 -8.871 1.00 78.50 142 SER A C 1
ATOM 1204 O O . SER A 1 142 ? 15.653 -13.086 -8.846 1.00 78.50 142 SER A O 1
ATOM 1206 N N . LEU A 1 143 ? 17.575 -12.570 -7.803 1.00 79.06 143 LEU A N 1
ATOM 1207 C CA . LEU A 1 143 ? 16.965 -12.231 -6.513 1.00 79.06 143 LEU A CA 1
ATOM 1208 C C . LEU A 1 143 ? 16.133 -10.945 -6.576 1.00 79.06 143 LEU A C 1
ATOM 1210 O O . LEU A 1 143 ? 15.115 -10.862 -5.907 1.00 79.06 143 LEU A O 1
ATOM 1214 N N . MET A 1 144 ? 16.507 -9.976 -7.416 1.00 79.94 144 MET A N 1
ATOM 1215 C CA . MET A 1 144 ? 15.747 -8.726 -7.563 1.00 79.94 144 MET A CA 1
ATOM 1216 C C . MET A 1 144 ? 14.417 -8.904 -8.296 1.00 79.94 144 MET A C 1
ATOM 1218 O O . MET A 1 144 ? 13.574 -8.020 -8.256 1.00 79.94 144 MET A O 1
ATOM 1222 N N . LYS A 1 145 ? 14.234 -10.035 -8.980 1.00 77.75 145 LYS A N 1
ATOM 1223 C CA . LYS A 1 145 ? 12.992 -10.380 -9.683 1.00 77.75 145 LYS A CA 1
ATOM 1224 C C . LYS A 1 145 ? 12.078 -11.280 -8.856 1.00 77.75 145 LYS A C 1
ATOM 1226 O O . LYS A 1 145 ? 11.014 -11.648 -9.338 1.00 77.75 145 LYS A O 1
ATOM 1231 N N . LYS A 1 146 ? 12.525 -11.677 -7.663 1.00 79.00 146 LYS A N 1
ATOM 1232 C CA . LYS A 1 146 ? 11.758 -12.504 -6.740 1.00 79.00 146 LYS A CA 1
ATOM 1233 C C . LYS A 1 146 ? 11.075 -11.625 -5.720 1.00 79.00 146 LYS A C 1
ATOM 1235 O O . LYS A 1 146 ? 11.680 -10.680 -5.205 1.00 79.00 146 LYS A O 1
ATOM 1240 N N . LYS A 1 147 ? 9.842 -11.980 -5.400 1.00 78.00 147 LYS A N 1
ATOM 1241 C CA . LYS A 1 147 ? 9.143 -11.356 -4.286 1.00 78.00 147 LYS A CA 1
ATOM 1242 C C . LYS A 1 147 ? 9.710 -11.856 -2.967 1.00 78.00 147 LYS A C 1
ATOM 1244 O O . LYS A 1 147 ? 10.280 -12.947 -2.906 1.00 78.00 147 LYS A O 1
ATOM 1249 N N . PHE A 1 148 ? 9.564 -11.073 -1.904 1.00 74.88 148 PHE A N 1
ATOM 1250 C CA . PHE A 1 148 ? 10.147 -11.407 -0.607 1.00 74.88 148 PHE A CA 1
ATOM 1251 C C . PHE A 1 148 ? 9.626 -12.749 -0.065 1.00 74.88 148 PHE A C 1
ATOM 1253 O O . PHE A 1 148 ? 10.397 -13.533 0.491 1.00 74.88 148 PHE A O 1
ATOM 1260 N N . SER A 1 149 ? 8.351 -13.067 -0.320 1.00 72.81 149 SER A N 1
ATOM 1261 C CA . SER A 1 149 ? 7.726 -14.351 0.030 1.00 72.81 149 SER A CA 1
ATOM 1262 C C . SER A 1 149 ? 8.393 -15.568 -0.636 1.00 72.81 149 SER A C 1
ATOM 1264 O O . SER A 1 149 ? 8.435 -16.653 -0.056 1.00 72.81 149 SER A O 1
ATOM 1266 N N . GLU A 1 150 ? 8.988 -15.387 -1.817 1.00 75.75 150 GLU A N 1
ATOM 1267 C CA . GLU A 1 150 ? 9.614 -16.437 -2.632 1.00 75.75 150 GLU A CA 1
ATOM 1268 C C . GLU A 1 150 ? 11.088 -16.700 -2.265 1.00 75.75 150 GLU A C 1
ATOM 1270 O O . GLU A 1 150 ? 11.740 -17.574 -2.849 1.00 75.75 150 GLU A O 1
ATOM 1275 N N . ILE A 1 151 ? 11.648 -15.931 -1.325 1.00 73.25 151 ILE A N 1
ATOM 1276 C CA . ILE A 1 151 ? 13.037 -16.081 -0.859 1.00 73.25 151 ILE A CA 1
ATOM 1277 C C . ILE A 1 151 ? 13.154 -17.226 0.159 1.00 73.25 151 ILE A C 1
ATOM 1279 O O . ILE A 1 151 ? 14.228 -17.815 0.305 1.00 73.25 151 ILE A O 1
ATOM 1283 N N . ASN A 1 152 ? 12.051 -17.607 0.813 1.00 62.03 152 ASN A N 1
ATOM 1284 C CA . ASN A 1 152 ? 12.038 -18.685 1.797 1.00 62.03 152 ASN A CA 1
ATOM 1285 C C . ASN A 1 152 ? 12.166 -20.063 1.134 1.00 62.03 152 ASN A C 1
ATOM 1287 O O . ASN A 1 152 ? 11.198 -20.671 0.683 1.00 62.03 152 ASN A O 1
ATOM 1291 N N . GLY A 1 153 ? 13.384 -20.600 1.144 1.00 54.84 153 GLY A N 1
ATOM 1292 C CA . GLY A 1 153 ? 13.650 -22.013 0.909 1.00 54.84 153 GLY A CA 1
ATOM 1293 C C . GLY A 1 153 ? 13.307 -22.862 2.133 1.00 54.84 153 GLY A C 1
ATOM 1294 O O . GLY A 1 153 ? 14.209 -23.342 2.807 1.00 54.84 153 GLY A O 1
ATOM 1295 N N . LEU A 1 154 ? 12.022 -23.087 2.408 1.00 42.66 154 LEU A N 1
ATOM 1296 C CA . LEU A 1 154 ? 11.580 -24.234 3.207 1.00 42.66 154 LEU A CA 1
ATOM 1297 C C . LEU A 1 154 ? 10.534 -25.012 2.413 1.00 42.66 154 LEU A C 1
ATOM 1299 O O . LEU A 1 154 ? 9.352 -25.063 2.743 1.00 42.66 154 LEU A O 1
ATOM 1303 N N . ASN A 1 155 ? 11.021 -25.681 1.367 1.00 40.91 155 ASN A N 1
ATOM 1304 C CA . ASN A 1 155 ? 10.441 -26.955 0.976 1.00 40.91 155 ASN A CA 1
ATOM 1305 C C . ASN A 1 155 ? 10.614 -27.895 2.175 1.00 40.91 155 ASN A C 1
ATOM 1307 O O . ASN A 1 155 ? 11.619 -28.598 2.277 1.00 40.91 155 ASN A O 1
ATOM 1311 N N . HIS A 1 156 ? 9.647 -27.914 3.090 1.00 45.66 156 HIS A N 1
ATOM 1312 C CA . HIS A 1 156 ? 9.433 -29.089 3.920 1.00 45.66 156 HIS A CA 1
ATOM 1313 C C . HIS A 1 156 ? 8.972 -30.208 2.980 1.00 45.66 156 HIS A C 1
ATOM 1315 O O . HIS A 1 156 ? 7.782 -30.471 2.835 1.00 45.66 156 HIS A O 1
ATOM 1321 N N . GLN A 1 157 ? 9.927 -30.831 2.284 1.00 36.88 157 GLN A N 1
ATOM 1322 C CA . GLN A 1 157 ? 9.729 -32.157 1.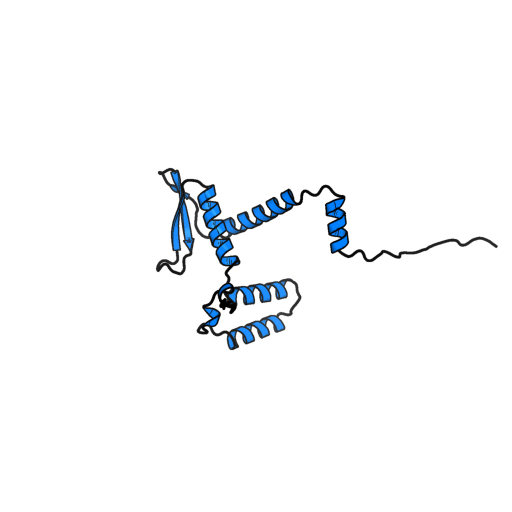725 1.00 36.88 157 GLN A CA 1
ATOM 1323 C C . GLN A 1 157 ? 9.436 -33.068 2.911 1.00 36.88 157 GLN A C 1
ATOM 1325 O O . GLN A 1 157 ? 10.312 -33.380 3.713 1.00 36.88 157 GLN A O 1
ATOM 1330 N N . THR A 1 158 ? 8.161 -33.398 3.062 1.00 39.72 158 THR A N 1
ATOM 1331 C CA . THR A 1 158 ? 7.695 -34.458 3.940 1.00 39.72 158 THR A CA 1
ATOM 1332 C C . THR A 1 158 ? 8.210 -35.769 3.347 1.00 39.72 158 THR A C 1
ATOM 1334 O O . THR A 1 158 ? 7.843 -36.117 2.224 1.00 39.72 158 THR A O 1
ATOM 1337 N N . LEU A 1 159 ? 9.103 -36.441 4.073 1.00 39.44 159 LEU A N 1
ATOM 1338 C CA . LEU A 1 159 ? 9.389 -37.870 3.935 1.00 39.44 159 LEU A CA 1
ATOM 1339 C C . LEU A 1 159 ? 8.763 -38.583 5.130 1.00 39.44 159 LEU A C 1
ATOM 1341 O O . LEU A 1 159 ? 8.871 -38.024 6.247 1.00 39.44 159 LEU A O 1
#

Organism: NCBI:txid39486

Secondary structure (DSSP, 8-state):
----------------HHHHHHHHHHHS---HHHHHHHHHHHHHHHHHHT--S--EE-TTS-EEEEEE-TTSTTSEEEEEESSHHHHHHHHHHHHHHHHHS-BHHHHHHHHHHHHHHTTSS-HHHHHHHHHHHHHHS-TT-GGGGSBGGGG--------

pLDDT: mean 81.38, std 15.57, range [36.88, 97.31]